Protein AF-A0A1Q3CMB4-F1 (afdb_monomer_lite)

Structure (mmCIF, N/CA/C/O backbone):
data_AF-A0A1Q3CMB4-F1
#
_entry.id   AF-A0A1Q3CMB4-F1
#
loop_
_atom_site.group_PDB
_atom_site.id
_atom_site.type_symbol
_atom_site.label_atom_id
_atom_site.label_alt_id
_atom_site.label_comp_id
_atom_site.label_asym_id
_atom_site.label_entity_id
_atom_site.label_seq_id
_atom_site.pdbx_PDB_ins_code
_atom_site.Cartn_x
_atom_site.Cartn_y
_atom_site.Cartn_z
_atom_site.occupancy
_atom_site.B_iso_or_equiv
_atom_site.auth_seq_id
_atom_site.auth_comp_id
_atom_site.auth_asym_id
_atom_site.auth_atom_id
_atom_site.pdbx_PDB_model_num
ATOM 1 N N . MET A 1 1 ? -9.201 16.295 10.088 1.00 47.56 1 MET A N 1
ATOM 2 C CA . MET A 1 1 ? -10.497 16.109 9.407 1.00 47.56 1 MET A CA 1
ATOM 3 C C . MET A 1 1 ? -10.514 14.665 8.941 1.00 47.56 1 MET A C 1
ATOM 5 O O . MET A 1 1 ? -9.663 14.326 8.134 1.00 47.56 1 MET A O 1
ATOM 9 N N . ASP A 1 2 ? -11.360 13.813 9.519 1.00 55.16 2 ASP A N 1
ATOM 10 C CA . ASP A 1 2 ? -11.448 12.382 9.177 1.00 55.16 2 ASP A CA 1
ATOM 11 C C . ASP A 1 2 ? -12.551 12.083 8.148 1.00 55.16 2 ASP A C 1
ATOM 13 O O . ASP A 1 2 ? -12.665 10.948 7.706 1.00 55.16 2 ASP A O 1
ATOM 17 N N . GLY A 1 3 ? -13.362 13.071 7.749 1.00 58.34 3 GLY A N 1
ATOM 18 C CA . GLY A 1 3 ? -14.342 12.974 6.658 1.00 58.34 3 GLY A CA 1
ATOM 19 C C . GLY A 1 3 ? -15.355 11.824 6.769 1.00 58.34 3 GLY A C 1
ATOM 20 O O . GLY A 1 3 ? -15.986 11.503 5.769 1.00 58.34 3 GLY A O 1
ATOM 21 N N . GLY A 1 4 ? -15.476 11.171 7.932 1.00 58.62 4 GLY A N 1
ATOM 22 C CA . GLY A 1 4 ? -16.210 9.908 8.083 1.00 58.62 4 GLY A CA 1
ATOM 23 C C . GLY A 1 4 ? -15.516 8.668 7.491 1.00 58.62 4 GLY A C 1
ATOM 24 O O . GLY A 1 4 ? -16.119 7.604 7.454 1.00 58.62 4 GLY A O 1
ATOM 25 N N . THR A 1 5 ? -14.259 8.779 7.046 1.00 64.44 5 THR A N 1
ATOM 26 C CA . THR A 1 5 ? -13.449 7.675 6.484 1.00 64.44 5 THR A CA 1
ATOM 27 C C . THR A 1 5 ? -12.809 6.775 7.543 1.00 64.44 5 THR A C 1
ATOM 29 O O . THR A 1 5 ? -12.311 5.706 7.211 1.00 64.44 5 THR A O 1
ATOM 32 N N . GLY A 1 6 ? -12.752 7.220 8.803 1.00 66.50 6 GLY A N 1
ATOM 33 C CA . GLY A 1 6 ? -11.990 6.549 9.863 1.00 66.50 6 GLY A CA 1
ATOM 34 C C . GLY A 1 6 ? -10.476 6.802 9.811 1.00 66.50 6 GLY A C 1
ATOM 35 O O . GLY A 1 6 ? -9.770 6.461 10.759 1.00 66.50 6 GLY A O 1
ATOM 36 N N . PHE A 1 7 ? -9.955 7.460 8.765 1.00 69.12 7 PHE A N 1
ATOM 37 C CA . PHE A 1 7 ? -8.532 7.788 8.672 1.00 69.12 7 PHE A CA 1
ATOM 38 C C . PHE A 1 7 ? -8.171 8.979 9.561 1.00 69.12 7 PHE A C 1
ATOM 40 O O . PHE A 1 7 ? -8.718 10.073 9.426 1.00 69.12 7 PHE A O 1
ATOM 47 N N . THR A 1 8 ? -7.196 8.787 10.447 1.00 74.94 8 THR A N 1
ATOM 48 C CA . THR A 1 8 ? -6.823 9.803 11.447 1.00 74.94 8 THR A CA 1
ATOM 49 C C . THR A 1 8 ? -5.525 10.530 11.114 1.00 74.94 8 THR A C 1
ATOM 51 O O . THR A 1 8 ? -5.384 11.719 11.394 1.00 74.94 8 THR A O 1
ATOM 54 N N . SER A 1 9 ? -4.558 9.852 10.497 1.00 88.00 9 SER A N 1
ATOM 55 C CA . SER A 1 9 ? -3.288 10.447 10.059 1.00 88.00 9 SER A CA 1
ATOM 56 C C . SER A 1 9 ? -2.846 9.819 8.749 1.00 88.00 9 SER A C 1
ATOM 58 O O . SER A 1 9 ? -3.056 8.625 8.559 1.00 88.00 9 SER A O 1
ATOM 60 N N . GLN A 1 10 ? -2.213 10.594 7.870 1.00 89.69 10 GLN A N 1
ATOM 61 C CA . GLN A 1 10 ? -1.695 10.106 6.592 1.00 89.69 10 GLN A CA 1
ATOM 62 C C . GLN A 1 10 ? -0.250 10.553 6.393 1.00 89.69 10 GLN A C 1
ATOM 64 O O . GLN A 1 10 ? 0.120 11.664 6.770 1.00 89.69 10 GLN A O 1
ATOM 69 N N . VAL A 1 11 ? 0.547 9.680 5.790 1.00 94.69 11 VAL A N 1
ATOM 70 C CA . VAL A 1 11 ? 1.912 9.946 5.333 1.00 94.69 11 VAL A CA 1
ATOM 71 C C . VAL A 1 11 ? 2.047 9.438 3.906 1.00 94.69 11 VAL A C 1
ATOM 73 O O . VAL A 1 11 ? 1.354 8.498 3.511 1.00 94.69 11 VAL A O 1
ATOM 76 N N . TYR A 1 12 ? 2.920 10.059 3.126 1.00 95.44 12 TYR A N 1
ATOM 77 C CA . TYR A 1 12 ? 3.188 9.634 1.760 1.00 95.44 12 TYR A CA 1
ATOM 78 C C . TYR A 1 12 ? 4.678 9.708 1.451 1.00 95.44 12 TYR A C 1
ATOM 80 O O . TYR A 1 12 ? 5.399 10.480 2.079 1.00 95.44 12 TYR A O 1
ATOM 88 N N . GLU A 1 13 ? 5.100 8.926 0.464 1.00 96.50 13 GLU A N 1
ATOM 89 C CA . GLU A 1 13 ? 6.458 8.924 -0.071 1.00 96.50 13 GLU A CA 1
ATOM 90 C C . GLU A 1 13 ? 6.408 8.959 -1.598 1.00 96.50 13 GLU A C 1
ATOM 92 O O . GLU A 1 13 ? 5.666 8.192 -2.220 1.00 96.50 13 GLU A O 1
ATOM 97 N N . LEU A 1 14 ? 7.207 9.846 -2.195 1.00 95.81 14 LEU A N 1
ATOM 98 C CA . LEU A 1 14 ? 7.507 9.842 -3.625 1.00 95.81 14 LEU A CA 1
ATOM 99 C C . LEU A 1 14 ? 8.855 9.158 -3.819 1.00 95.81 14 LEU A C 1
ATOM 101 O O . LEU A 1 14 ? 9.905 9.765 -3.627 1.00 95.81 14 LEU A O 1
ATOM 105 N N . SER A 1 15 ? 8.817 7.886 -4.193 1.00 93.38 15 SER A N 1
ATOM 106 C CA . SER A 1 15 ? 10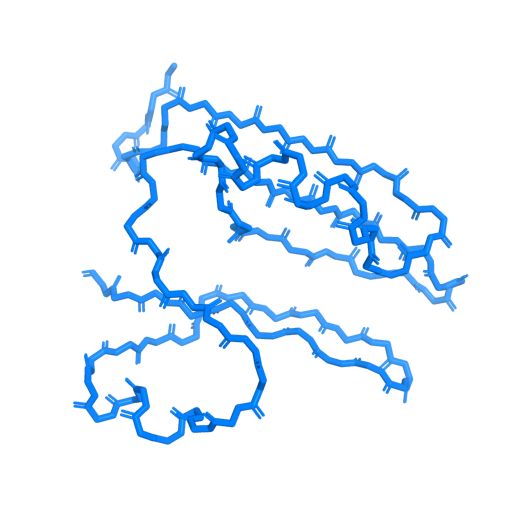.008 7.059 -4.289 1.00 93.38 15 SER A CA 1
ATOM 107 C C . SER A 1 15 ? 10.440 6.861 -5.740 1.00 93.38 15 SER A C 1
ATOM 109 O O . SER A 1 15 ? 9.594 6.588 -6.593 1.00 93.38 15 SER A O 1
ATOM 111 N N . PRO A 1 16 ? 11.749 6.923 -6.050 1.00 92.88 16 PRO A N 1
ATOM 112 C CA . PRO A 1 16 ? 12.267 6.552 -7.366 1.00 92.88 16 PRO A CA 1
ATOM 113 C C . PRO A 1 16 ? 12.182 5.040 -7.641 1.00 92.88 16 PRO A C 1
ATOM 115 O O . PRO A 1 16 ? 12.456 4.623 -8.762 1.00 92.88 16 PRO A O 1
ATOM 118 N N . ILE A 1 17 ? 11.811 4.231 -6.644 1.00 90.44 17 ILE A N 1
ATOM 119 C CA . ILE A 1 17 ? 11.574 2.790 -6.768 1.00 90.44 17 ILE A CA 1
ATOM 120 C C . ILE A 1 17 ? 10.103 2.465 -6.481 1.00 90.44 17 ILE A C 1
ATOM 122 O O . ILE A 1 17 ? 9.450 3.149 -5.696 1.00 90.44 17 ILE A O 1
ATOM 126 N N . PHE A 1 18 ? 9.573 1.406 -7.100 1.00 86.94 18 PHE A N 1
ATOM 127 C CA . PHE A 1 18 ? 8.136 1.104 -7.065 1.00 86.94 18 PHE A CA 1
ATOM 128 C C . PHE A 1 18 ? 7.610 0.774 -5.657 1.00 86.94 18 PHE A C 1
ATOM 130 O O . PHE A 1 18 ? 6.467 1.083 -5.325 1.00 86.94 18 PHE A O 1
ATOM 137 N N . LEU A 1 19 ? 8.451 0.171 -4.811 1.00 88.94 19 LEU A N 1
ATOM 138 C CA . LEU A 1 19 ? 8.124 -0.171 -3.427 1.00 88.94 19 LEU A CA 1
ATOM 139 C C . LEU A 1 19 ? 9.297 0.166 -2.490 1.00 88.94 19 LEU A C 1
ATOM 141 O O . LEU A 1 19 ? 10.214 -0.649 -2.353 1.00 88.94 19 LEU A O 1
ATOM 145 N N . PRO A 1 20 ? 9.284 1.335 -1.819 1.00 91.69 20 PRO A N 1
ATOM 146 C CA . PRO A 1 20 ? 10.314 1.717 -0.854 1.00 91.69 20 PRO A CA 1
ATOM 147 C C . PRO A 1 20 ? 10.177 0.920 0.449 1.00 91.69 20 PRO A C 1
ATOM 149 O O . PRO A 1 20 ? 9.517 1.346 1.397 1.00 91.69 20 PRO A O 1
ATOM 152 N N . LYS A 1 21 ? 10.786 -0.268 0.494 1.00 90.25 21 LYS A N 1
ATOM 153 C CA . LYS A 1 21 ? 10.625 -1.233 1.590 1.00 90.25 21 LYS A CA 1
ATOM 154 C C . LYS A 1 21 ? 11.031 -0.663 2.948 1.00 90.25 21 LYS A C 1
ATOM 156 O O . LYS A 1 21 ? 10.307 -0.859 3.919 1.00 90.25 21 LYS A O 1
ATOM 161 N N . GLU A 1 22 ? 12.165 0.021 3.022 1.00 93.25 22 GLU A N 1
ATOM 162 C CA . GLU A 1 22 ? 12.713 0.574 4.264 1.00 93.25 22 GLU A CA 1
ATOM 163 C C . GLU A 1 22 ? 11.737 1.577 4.879 1.00 93.25 22 GLU A C 1
ATOM 165 O O . GLU A 1 22 ? 11.328 1.421 6.028 1.00 93.25 22 GLU A O 1
ATOM 170 N N . TRP A 1 23 ? 11.259 2.525 4.070 1.00 95.25 23 TRP A N 1
ATOM 171 C CA . TRP A 1 23 ? 10.268 3.506 4.500 1.00 95.25 23 TRP A CA 1
ATOM 172 C C . TRP A 1 23 ? 8.954 2.841 4.929 1.00 95.25 23 TRP A C 1
ATOM 174 O O . TRP A 1 23 ? 8.412 3.178 5.980 1.00 95.25 23 TRP A O 1
ATOM 184 N N . ILE A 1 24 ? 8.460 1.858 4.164 1.00 93.38 24 ILE A N 1
ATOM 185 C CA . ILE A 1 24 ? 7.226 1.129 4.499 1.00 93.38 24 ILE A CA 1
ATOM 186 C C . ILE A 1 24 ? 7.350 0.444 5.868 1.00 93.38 24 ILE A C 1
ATOM 188 O O . ILE A 1 24 ? 6.429 0.543 6.680 1.00 93.38 24 ILE A O 1
ATOM 192 N N . MET A 1 25 ? 8.480 -0.212 6.152 1.00 90.31 25 MET A N 1
ATOM 193 C CA . MET A 1 25 ? 8.712 -0.865 7.446 1.00 90.31 25 MET A CA 1
ATOM 194 C C . MET A 1 25 ? 8.718 0.145 8.599 1.00 90.31 25 MET A C 1
ATOM 196 O O . MET A 1 25 ? 8.048 -0.076 9.606 1.00 90.31 25 MET A O 1
ATOM 200 N N . GLU A 1 26 ? 9.380 1.292 8.429 1.00 94.56 26 GLU A N 1
ATOM 201 C CA . GLU A 1 26 ? 9.369 2.359 9.438 1.00 94.56 26 GLU A CA 1
ATOM 202 C C . GLU A 1 26 ? 7.959 2.899 9.716 1.00 94.56 26 GLU A C 1
ATOM 204 O O . GLU A 1 26 ? 7.629 3.268 10.848 1.00 94.56 26 GLU A O 1
ATOM 209 N N . GLN A 1 27 ? 7.115 2.989 8.685 1.00 93.69 27 GLN A N 1
ATOM 210 C CA . GLN A 1 27 ? 5.734 3.434 8.840 1.00 93.69 27 GLN A CA 1
ATOM 211 C C . GLN A 1 27 ? 4.850 2.355 9.486 1.00 93.69 27 GLN A C 1
ATOM 213 O O . GLN A 1 27 ? 3.998 2.694 10.314 1.00 93.69 27 GLN A O 1
ATOM 218 N N . TRP A 1 28 ? 5.084 1.071 9.197 1.00 91.00 28 TRP A N 1
ATOM 219 C CA . TRP A 1 28 ? 4.419 -0.041 9.888 1.00 91.00 28 TRP A CA 1
ATOM 220 C C . TRP A 1 28 ? 4.704 -0.042 11.394 1.00 91.00 28 TRP A C 1
ATOM 222 O O . TRP A 1 28 ? 3.765 -0.180 12.185 1.00 91.00 28 TRP A O 1
ATOM 232 N N . ASP A 1 29 ? 5.947 0.214 11.812 1.00 91.69 29 ASP A N 1
ATOM 233 C CA . ASP A 1 29 ? 6.304 0.350 13.236 1.00 91.69 29 ASP A CA 1
ATOM 234 C C . ASP A 1 29 ? 5.524 1.488 13.912 1.00 91.69 29 ASP A C 1
ATOM 236 O O . ASP A 1 29 ? 5.127 1.406 15.078 1.00 91.69 29 ASP A O 1
ATOM 240 N N . LYS A 1 30 ? 5.210 2.534 13.141 1.00 91.56 30 LYS A N 1
ATOM 241 C CA . LYS A 1 30 ? 4.404 3.687 13.563 1.00 91.56 30 LYS A CA 1
ATOM 242 C C . LYS A 1 30 ? 2.894 3.468 13.423 1.00 91.56 30 LYS A C 1
ATOM 244 O O . LYS A 1 30 ? 2.141 4.417 13.661 1.00 91.56 30 LYS A O 1
ATOM 249 N N . LYS A 1 31 ? 2.443 2.252 13.090 1.00 89.31 31 LYS A N 1
ATOM 250 C CA . LYS A 1 31 ? 1.031 1.862 12.894 1.00 89.31 31 LYS A CA 1
ATOM 251 C C . LYS A 1 31 ? 0.338 2.538 11.709 1.00 89.31 31 LYS A C 1
ATOM 253 O O . LYS A 1 31 ? -0.879 2.710 11.724 1.00 89.31 31 LYS A O 1
ATOM 258 N N . TYR A 1 32 ? 1.097 2.944 10.698 1.00 90.00 32 TYR A N 1
ATOM 259 C CA . TYR A 1 32 ? 0.534 3.308 9.402 1.00 90.00 32 TYR A CA 1
ATOM 260 C C . TYR A 1 32 ? 0.418 2.063 8.528 1.00 90.00 32 TYR A C 1
ATOM 262 O O . TYR A 1 32 ? 1.285 1.199 8.575 1.00 90.00 32 TYR A O 1
ATOM 270 N N . TYR A 1 33 ? -0.609 2.004 7.686 1.00 87.62 33 TYR A N 1
ATOM 271 C CA . TYR A 1 33 ? -0.814 0.925 6.718 1.00 87.62 33 TYR A CA 1
ATOM 272 C C . TYR A 1 33 ? -1.013 1.498 5.322 1.00 87.62 33 TYR A C 1
ATOM 274 O O . TYR A 1 33 ? -1.558 2.590 5.185 1.00 87.62 33 TYR A O 1
ATOM 282 N N . ILE A 1 34 ? -0.566 0.777 4.292 1.00 89.38 34 ILE A N 1
ATOM 283 C CA . ILE A 1 34 ? -0.700 1.219 2.900 1.00 89.38 34 ILE A CA 1
ATOM 284 C C . ILE A 1 34 ? -2.183 1.290 2.540 1.00 89.38 34 ILE A C 1
ATOM 286 O O . ILE A 1 34 ? -2.898 0.299 2.659 1.00 89.38 34 ILE A O 1
ATOM 290 N N . THR A 1 35 ? -2.625 2.459 2.086 1.00 88.56 35 THR A N 1
ATOM 291 C CA . THR A 1 35 ? -4.006 2.711 1.654 1.00 88.56 35 THR A CA 1
ATOM 292 C C . THR A 1 35 ? -4.104 3.005 0.165 1.00 88.56 35 THR A C 1
ATOM 294 O O . THR A 1 35 ? -5.144 2.751 -0.438 1.00 88.56 35 THR A O 1
ATOM 297 N N . SER A 1 36 ? -3.025 3.482 -0.459 1.00 88.94 36 SER A N 1
ATOM 298 C CA . SER A 1 36 ? -2.963 3.668 -1.907 1.00 88.94 36 SER A CA 1
ATOM 299 C C . SER A 1 36 ? -1.530 3.598 -2.425 1.00 88.94 36 SER A C 1
ATOM 301 O O . SER A 1 36 ? -0.588 3.991 -1.737 1.00 88.94 36 SER A O 1
ATOM 303 N N . VAL A 1 37 ? -1.373 3.114 -3.655 1.00 91.81 37 VAL A N 1
ATOM 304 C CA . VAL A 1 37 ? -0.107 3.117 -4.395 1.00 91.81 37 VAL A CA 1
ATOM 305 C C . VAL A 1 37 ? -0.400 3.541 -5.829 1.00 91.81 37 VAL A C 1
ATOM 307 O O . VAL A 1 37 ? -1.386 3.100 -6.415 1.00 91.81 37 VAL A O 1
ATOM 310 N N . ALA A 1 38 ? 0.465 4.370 -6.404 1.00 92.12 38 ALA A N 1
ATOM 311 C CA . ALA A 1 38 ? 0.454 4.70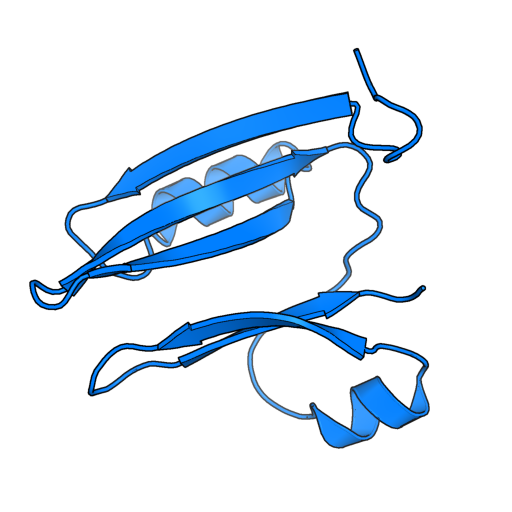0 -7.823 1.00 92.12 38 ALA A CA 1
ATOM 312 C C . ALA A 1 38 ? 1.869 4.550 -8.391 1.00 92.12 38 ALA A C 1
ATOM 314 O O . ALA A 1 38 ? 2.791 5.231 -7.947 1.00 92.12 38 ALA A O 1
ATOM 315 N N . GLY A 1 39 ? 2.037 3.651 -9.362 1.00 90.31 39 GLY A N 1
ATOM 316 C CA . GLY A 1 39 ? 3.295 3.467 -10.088 1.00 90.31 39 GLY A CA 1
ATOM 317 C C . GLY A 1 39 ? 3.375 4.338 -11.337 1.00 90.31 39 GLY A C 1
ATOM 318 O O . GLY A 1 39 ? 2.356 4.644 -11.955 1.00 90.31 39 GLY A O 1
ATOM 319 N N . ALA A 1 40 ? 4.593 4.692 -11.730 1.00 89.00 40 ALA A N 1
ATOM 320 C CA . ALA A 1 40 ? 4.899 5.358 -12.988 1.00 89.00 40 ALA A CA 1
ATOM 321 C C . ALA A 1 40 ? 5.753 4.458 -13.897 1.00 89.00 40 ALA A C 1
ATOM 323 O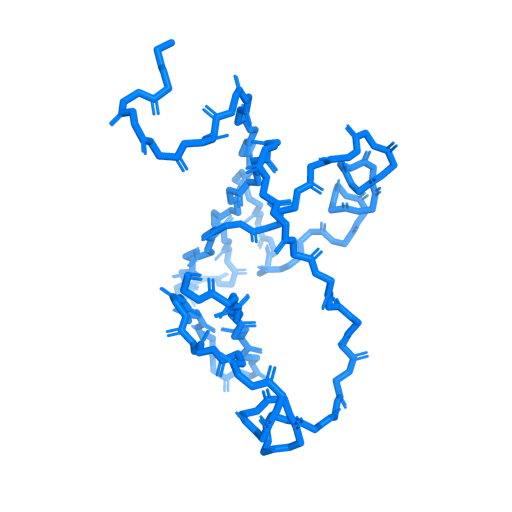 O . ALA A 1 40 ? 6.432 3.535 -13.448 1.00 89.00 40 ALA A O 1
ATOM 324 N N . LEU A 1 41 ? 5.740 4.749 -15.203 1.00 87.44 41 LEU A N 1
ATOM 325 C CA . LEU A 1 41 ? 6.443 3.955 -16.225 1.00 87.44 41 LEU A CA 1
ATOM 326 C C . LEU A 1 41 ? 7.970 3.938 -16.060 1.00 87.44 41 LEU A C 1
ATOM 328 O O . LEU A 1 41 ? 8.637 3.049 -16.576 1.00 87.44 41 LEU A O 1
ATOM 332 N N . ASN A 1 42 ? 8.527 4.916 -15.350 1.00 88.56 42 ASN A N 1
ATOM 333 C CA . ASN A 1 42 ? 9.954 5.016 -15.048 1.00 88.56 42 ASN A CA 1
ATOM 334 C C . ASN A 1 42 ? 10.369 4.196 -13.808 1.00 88.56 42 ASN A C 1
ATOM 336 O O . ASN A 1 42 ? 11.498 4.340 -13.348 1.00 88.56 42 ASN A O 1
ATOM 340 N N . GLY A 1 43 ? 9.468 3.380 -13.250 1.00 86.88 43 GLY A N 1
ATOM 341 C CA . GLY A 1 43 ? 9.722 2.563 -12.063 1.00 86.88 43 GLY A CA 1
ATOM 342 C C . GLY A 1 43 ? 9.562 3.303 -10.734 1.00 86.88 43 GLY A C 1
ATOM 343 O O . GLY A 1 43 ? 9.701 2.675 -9.688 1.00 86.88 43 GLY A O 1
ATOM 344 N N . SER A 1 44 ? 9.239 4.600 -10.748 1.00 91.19 44 SER A N 1
ATOM 345 C CA . SER A 1 44 ? 8.956 5.357 -9.529 1.00 91.19 44 SER A CA 1
ATOM 346 C C . SER A 1 44 ? 7.537 5.082 -9.026 1.00 91.19 44 SER A C 1
ATOM 348 O O . SER A 1 44 ? 6.659 4.677 -9.792 1.00 91.19 44 SER A O 1
ATOM 350 N N . ALA A 1 45 ? 7.274 5.363 -7.753 1.00 93.19 45 ALA A N 1
ATOM 351 C CA . ALA A 1 45 ? 5.938 5.253 -7.185 1.00 93.19 45 ALA A CA 1
ATOM 352 C C . ALA A 1 45 ? 5.637 6.334 -6.152 1.00 93.19 45 ALA A C 1
ATOM 354 O O . ALA A 1 45 ? 6.513 6.821 -5.440 1.00 93.19 45 ALA A O 1
ATOM 355 N N . MET A 1 46 ? 4.354 6.658 -6.046 1.00 94.31 46 MET A N 1
ATOM 356 C CA . MET A 1 46 ? 3.785 7.349 -4.902 1.00 94.31 46 MET A CA 1
ATOM 357 C C . MET A 1 46 ? 3.104 6.317 -4.005 1.00 94.31 46 MET A C 1
ATOM 359 O O . MET A 1 46 ? 2.220 5.590 -4.461 1.00 94.31 46 MET A O 1
ATOM 363 N N . VAL A 1 47 ? 3.496 6.263 -2.73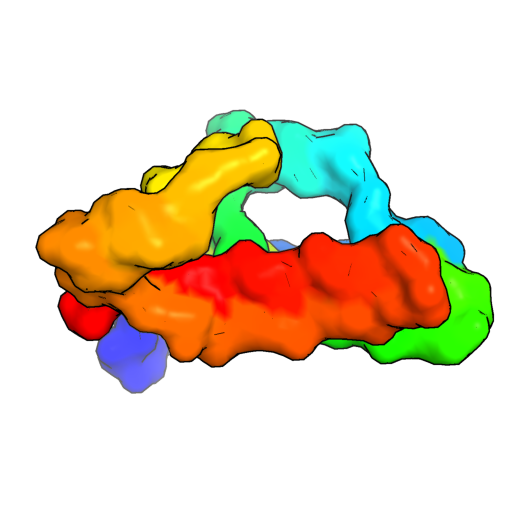5 1.00 93.31 47 VAL A N 1
ATOM 364 C CA . VAL A 1 47 ? 2.884 5.387 -1.727 1.00 93.31 47 VAL A CA 1
ATOM 365 C C . VAL A 1 47 ? 2.212 6.253 -0.676 1.00 93.31 47 VAL A C 1
ATOM 367 O O . VAL A 1 47 ? 2.838 7.161 -0.138 1.00 93.31 47 VAL A O 1
ATOM 370 N N . VAL A 1 48 ? 0.947 5.971 -0.371 1.00 93.12 48 VAL A N 1
ATOM 371 C CA . VAL A 1 48 ? 0.186 6.623 0.699 1.00 93.12 48 VAL A CA 1
ATOM 372 C C . VAL A 1 48 ? -0.110 5.594 1.779 1.00 93.12 48 VAL A C 1
ATOM 374 O O . VAL A 1 48 ? -0.602 4.498 1.496 1.00 93.12 48 VAL A O 1
ATOM 377 N N . MET A 1 49 ? 0.180 5.953 3.028 1.00 92.00 49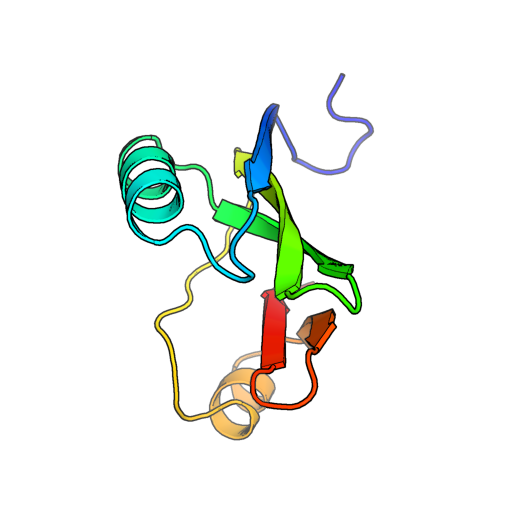 MET A N 1
ATOM 378 C CA . MET A 1 49 ? -0.147 5.149 4.198 1.00 92.00 49 MET A CA 1
ATOM 379 C C . MET A 1 49 ? -0.975 5.958 5.194 1.00 92.00 49 MET A C 1
ATOM 381 O O . MET A 1 49 ? -0.808 7.170 5.331 1.00 92.00 49 MET A O 1
ATOM 385 N N . SER A 1 50 ? -1.891 5.304 5.904 1.00 90.00 50 SER A N 1
ATOM 386 C CA . SER A 1 50 ? -2.803 5.962 6.845 1.00 90.00 50 SER A CA 1
ATOM 387 C C . SER A 1 50 ? -2.935 5.202 8.169 1.00 90.00 50 SER A C 1
ATOM 389 O O . SER A 1 50 ? -2.714 3.994 8.231 1.00 90.00 50 SER A O 1
ATOM 391 N N . LYS A 1 51 ? -3.276 5.928 9.239 1.00 85.94 51 LYS A N 1
ATOM 392 C CA . LYS A 1 51 ? -3.719 5.413 10.547 1.00 85.94 51 LYS A CA 1
ATOM 393 C C . LYS A 1 51 ? -5.241 5.370 10.614 1.00 85.94 51 LYS A C 1
ATOM 395 O O . LYS A 1 51 ? -5.899 6.136 9.914 1.00 85.94 51 LYS A O 1
ATOM 400 N N . GLY A 1 52 ? -5.784 4.544 11.510 1.00 69.12 52 GLY A N 1
ATOM 401 C CA . GLY A 1 52 ? -7.235 4.308 11.595 1.00 69.12 52 GLY A CA 1
ATOM 402 C C . GLY A 1 52 ? -7.734 3.361 10.503 1.00 69.12 52 GLY A C 1
ATOM 403 O O . GLY A 1 52 ? -8.899 3.374 10.132 1.00 69.12 52 GLY A O 1
ATOM 404 N N . VAL A 1 53 ? -6.812 2.564 9.971 1.00 63.06 53 VAL A N 1
ATOM 405 C CA . VAL A 1 53 ? -7.054 1.554 8.959 1.00 63.06 53 VAL A CA 1
ATOM 406 C C . VAL A 1 53 ? -6.935 0.200 9.653 1.00 63.06 53 VAL A C 1
ATOM 408 O O . VAL A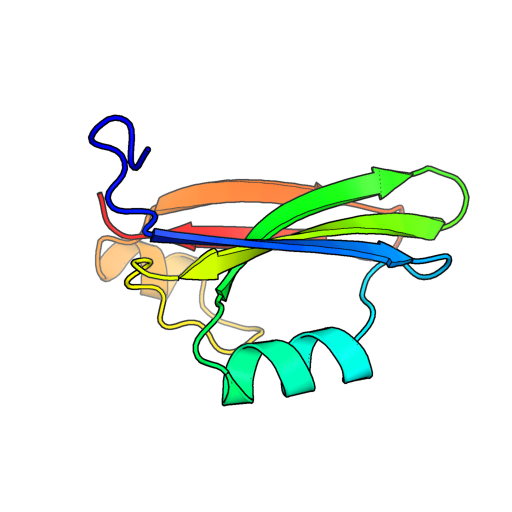 1 53 ? -5.871 -0.111 10.188 1.00 63.06 53 VAL A O 1
ATOM 411 N N . GLU A 1 54 ? -7.998 -0.598 9.667 1.00 52.91 54 GLU A N 1
ATOM 412 C CA . GLU A 1 54 ? -7.936 -1.986 10.131 1.00 52.91 54 GLU A CA 1
ATOM 413 C C . GLU A 1 54 ? -7.508 -2.863 8.948 1.00 52.91 54 GLU A C 1
ATOM 415 O O . GLU A 1 54 ? -8.323 -3.402 8.202 1.00 52.91 54 GLU A O 1
ATOM 420 N N . LEU A 1 55 ? -6.197 -2.907 8.696 1.00 54.81 55 LEU A N 1
ATOM 421 C CA . LEU A 1 55 ? -5.620 -3.723 7.634 1.00 54.81 55 LEU A CA 1
ATOM 422 C C . LEU A 1 55 ? -4.564 -4.666 8.180 1.00 54.81 55 LEU A C 1
ATOM 424 O O . LEU A 1 55 ? -3.500 -4.250 8.630 1.00 54.81 55 LEU A O 1
ATOM 428 N N . ASP A 1 56 ? -4.856 -5.954 8.072 1.00 47.94 56 ASP A N 1
ATOM 429 C CA . ASP A 1 56 ? -3.938 -7.036 8.388 1.00 47.94 56 ASP A CA 1
ATOM 430 C C . ASP A 1 56 ? -3.530 -7.724 7.085 1.00 47.94 56 ASP A C 1
ATOM 432 O O . ASP A 1 56 ? -4.315 -8.515 6.576 1.00 47.94 56 ASP A O 1
ATOM 436 N N . PHE A 1 57 ? -2.353 -7.423 6.504 1.00 54.12 57 PHE A N 1
ATOM 437 C CA . PHE A 1 57 ? -1.862 -8.183 5.344 1.00 54.12 57 PHE A CA 1
ATOM 438 C C . PHE A 1 57 ? -0.339 -8.323 5.216 1.00 54.12 57 PHE A C 1
ATOM 440 O O . PHE A 1 57 ? 0.366 -7.414 4.784 1.00 54.12 57 PHE A O 1
ATOM 447 N N . LEU A 1 58 ? 0.127 -9.561 5.428 1.00 45.28 58 LEU A N 1
ATOM 448 C CA . LEU A 1 58 ? 1.387 -10.106 4.906 1.00 45.28 58 LEU A CA 1
ATOM 449 C C . LEU A 1 58 ? 1.306 -10.392 3.387 1.00 45.28 58 LEU A C 1
ATOM 451 O O . LEU A 1 58 ? 0.273 -10.838 2.885 1.00 45.28 58 LEU A O 1
ATOM 455 N N . TYR A 1 59 ? 2.400 -10.189 2.653 1.00 47.84 59 TYR A N 1
ATOM 456 C CA . TYR A 1 59 ? 2.618 -10.627 1.256 1.00 47.84 59 TYR A CA 1
ATOM 457 C C . TYR A 1 59 ? 3.311 -12.010 1.203 1.00 47.84 59 TYR A C 1
ATOM 459 O O . TYR A 1 59 ? 4.050 -12.312 2.139 1.00 47.84 59 TYR A O 1
ATOM 467 N N . PRO A 1 60 ? 3.244 -12.804 0.105 1.00 53.62 60 PRO A N 1
ATOM 468 C CA . PRO A 1 60 ? 2.201 -12.948 -0.915 1.00 53.62 60 PRO A CA 1
ATOM 469 C C . PRO A 1 60 ? 1.787 -14.427 -1.091 1.00 53.62 60 PRO A C 1
ATOM 471 O O . PRO A 1 60 ? 2.525 -15.237 -1.643 1.00 53.62 60 PRO A O 1
ATOM 474 N N . SER A 1 61 ? 0.586 -14.804 -0.666 1.00 54.09 61 SER A N 1
ATOM 475 C CA . SER A 1 61 ? -0.165 -15.941 -1.230 1.00 54.09 61 SER A CA 1
ATOM 476 C C . SER A 1 61 ? -1.538 -16.002 -0.564 1.00 54.09 61 SER A C 1
ATOM 478 O O . SER A 1 61 ? -1.660 -15.853 0.649 1.00 54.09 61 SER A O 1
ATOM 480 N N . GLY A 1 62 ? -2.595 -16.192 -1.357 1.00 66.94 62 GLY A N 1
ATOM 481 C CA . GLY A 1 62 ? -3.938 -16.447 -0.823 1.00 66.94 62 GLY A CA 1
ATOM 482 C C . GLY A 1 62 ? -4.975 -15.344 -1.028 1.00 66.94 62 GLY A C 1
ATOM 483 O O . GLY A 1 62 ? -5.840 -15.189 -0.174 1.00 66.94 62 GLY A O 1
ATOM 484 N N . ILE A 1 63 ? -4.952 -14.615 -2.153 1.00 69.50 63 ILE A N 1
ATOM 485 C CA . ILE A 1 63 ? -6.032 -13.666 -2.508 1.00 69.50 63 ILE A CA 1
ATOM 486 C C . ILE A 1 63 ? -7.412 -14.345 -2.428 1.00 69.50 63 ILE A C 1
ATOM 488 O O . ILE A 1 63 ? -8.329 -13.787 -1.836 1.00 69.50 63 ILE A O 1
ATOM 492 N N . HIS A 1 64 ? -7.547 -15.575 -2.937 1.00 66.62 64 HIS A N 1
ATOM 493 C CA . HIS A 1 64 ? -8.809 -16.324 -2.871 1.00 66.62 64 HIS A CA 1
ATOM 494 C C . HIS A 1 64 ? -9.220 -16.661 -1.427 1.00 66.62 64 HIS A C 1
ATOM 496 O O . HIS A 1 64 ? -10.337 -16.372 -1.017 1.00 66.62 64 HIS A O 1
ATOM 502 N N . ARG A 1 65 ? -8.272 -17.145 -0.613 1.00 67.75 65 ARG A N 1
ATOM 503 C CA . ARG A 1 65 ? -8.474 -17.408 0.824 1.00 67.75 65 ARG A CA 1
ATOM 504 C C . ARG A 1 65 ? -8.896 -16.153 1.597 1.00 67.75 65 ARG A C 1
ATOM 506 O O . ARG A 1 65 ? -9.650 -16.219 2.556 1.00 67.75 65 ARG A O 1
ATOM 513 N N . ARG A 1 66 ? -8.396 -14.986 1.191 1.00 71.88 66 ARG A N 1
ATOM 514 C CA . ARG A 1 66 ? -8.753 -13.694 1.793 1.00 71.88 66 ARG A CA 1
ATOM 515 C C . ARG A 1 66 ? -10.143 -13.238 1.367 1.00 71.88 66 ARG A C 1
ATOM 517 O O . ARG A 1 66 ? -10.855 -12.666 2.184 1.00 71.88 66 ARG A O 1
ATOM 524 N N . TRP A 1 67 ? -10.555 -13.539 0.137 1.00 72.31 67 TRP A N 1
ATOM 525 C CA . TRP A 1 67 ? -11.928 -13.306 -0.306 1.00 72.31 67 TRP A CA 1
ATOM 526 C C . TRP A 1 67 ? -12.925 -14.099 0.553 1.00 72.31 67 TRP A C 1
ATOM 528 O O . TRP A 1 67 ? -13.901 -13.521 1.034 1.00 72.31 67 TRP A O 1
ATOM 538 N N . GLU A 1 68 ? -12.642 -15.377 0.830 1.00 77.25 68 GLU A N 1
ATOM 539 C CA . GLU A 1 68 ? -13.457 -16.208 1.737 1.00 77.25 68 GLU A CA 1
ATOM 540 C C . GLU A 1 68 ? -13.590 -15.590 3.140 1.00 77.25 68 GLU A C 1
ATOM 542 O O . GLU A 1 68 ? -14.655 -15.663 3.746 1.00 77.25 68 GLU A O 1
ATOM 547 N N . ASN A 1 69 ? -12.558 -14.883 3.610 1.00 76.12 69 ASN A N 1
ATOM 548 C CA . ASN A 1 69 ? -12.552 -14.172 4.893 1.00 76.12 69 ASN A CA 1
ATOM 549 C C . ASN A 1 69 ? -13.173 -12.759 4.839 1.00 76.12 69 ASN A C 1
ATOM 551 O O . ASN A 1 69 ? -12.974 -11.964 5.751 1.00 76.12 69 ASN A O 1
ATOM 555 N N . GLY A 1 70 ? -13.906 -12.416 3.776 1.00 80.00 70 GLY A N 1
ATOM 556 C CA . GLY A 1 70 ? -14.646 -11.152 3.685 1.00 80.00 70 GLY A CA 1
ATOM 557 C C . GLY A 1 70 ? -13.848 -9.963 3.147 1.00 80.00 70 GLY A C 1
ATOM 558 O O . GLY A 1 70 ? -14.428 -8.905 2.912 1.00 80.00 70 GLY A O 1
ATOM 559 N N . TYR A 1 71 ? -12.559 -10.129 2.853 1.00 80.19 71 TYR A N 1
ATOM 560 C CA . TYR A 1 71 ? -11.758 -9.055 2.275 1.00 80.19 71 TYR A CA 1
ATOM 561 C C . TYR A 1 71 ? -12.116 -8.790 0.807 1.00 80.19 71 TYR A C 1
ATOM 563 O O . TYR A 1 71 ? -12.525 -9.684 0.057 1.00 80.19 71 TYR A O 1
ATOM 571 N N . ARG A 1 72 ? -11.954 -7.540 0.383 1.00 79.75 72 ARG A N 1
ATOM 572 C CA . ARG A 1 72 ? -12.176 -7.042 -0.976 1.00 79.75 72 ARG A CA 1
ATOM 573 C C . ARG A 1 72 ? -10.978 -6.219 -1.413 1.00 79.75 72 ARG A C 1
ATOM 575 O O . ARG A 1 72 ? -10.347 -5.571 -0.591 1.00 79.75 72 ARG A O 1
ATOM 582 N N . ILE A 1 73 ? -10.658 -6.254 -2.703 1.00 82.31 73 ILE A N 1
ATOM 583 C CA . ILE A 1 73 ? -9.626 -5.383 -3.274 1.00 82.31 73 ILE A CA 1
ATOM 584 C C . ILE A 1 73 ? -10.180 -3.958 -3.303 1.00 82.31 73 ILE A C 1
ATOM 586 O O . ILE A 1 73 ? -11.253 -3.733 -3.858 1.00 82.31 73 ILE A O 1
ATOM 590 N N . THR A 1 74 ? -9.447 -3.015 -2.723 1.00 83.69 74 THR A N 1
ATOM 591 C CA . THR A 1 74 ? -9.821 -1.594 -2.665 1.00 83.69 74 THR A CA 1
ATOM 592 C C . THR A 1 74 ? -8.878 -0.698 -3.455 1.00 83.69 74 THR A C 1
ATOM 594 O O . THR A 1 74 ? -9.262 0.408 -3.826 1.00 83.69 74 THR A O 1
ATOM 597 N N . SER A 1 75 ? -7.667 -1.169 -3.767 1.00 82.56 75 SER A N 1
ATOM 598 C CA . SER A 1 75 ? -6.729 -0.462 -4.641 1.00 82.56 75 SER A CA 1
ATOM 599 C C . SER A 1 75 ? -5.722 -1.424 -5.274 1.00 82.56 75 SER A C 1
ATOM 601 O O . SER A 1 75 ? -5.407 -2.480 -4.718 1.00 82.56 75 SER A O 1
ATOM 603 N N . THR A 1 76 ? -5.231 -1.069 -6.461 1.00 85.62 76 THR A N 1
ATOM 604 C CA . THR A 1 76 ? -4.250 -1.853 -7.217 1.00 85.62 76 THR A CA 1
ATOM 605 C C . THR A 1 76 ? -3.263 -0.947 -7.938 1.00 85.62 76 THR A C 1
ATOM 607 O O . THR A 1 76 ? -3.678 0.025 -8.566 1.00 85.62 76 THR A O 1
ATOM 610 N N . ALA A 1 77 ? -1.984 -1.316 -7.937 1.00 84.00 77 ALA A N 1
ATOM 611 C CA . ALA A 1 77 ? -0.943 -0.672 -8.734 1.00 84.00 77 ALA A CA 1
ATOM 612 C C . ALA A 1 77 ? -0.091 -1.729 -9.432 1.00 84.00 77 ALA A C 1
ATOM 614 O O . ALA A 1 77 ? 0.158 -2.792 -8.868 1.00 84.00 77 ALA A O 1
ATOM 615 N N . THR A 1 78 ? 0.368 -1.449 -10.649 1.00 83.12 78 THR A N 1
ATOM 616 C CA . THR A 1 78 ? 1.188 -2.392 -11.422 1.00 83.12 78 THR A CA 1
ATOM 617 C C . THR A 1 78 ? 2.311 -1.672 -12.162 1.00 83.12 78 THR A C 1
ATOM 619 O O . THR A 1 78 ? 2.138 -0.539 -12.610 1.00 83.12 78 THR A O 1
ATOM 622 N N . THR A 1 79 ? 3.455 -2.341 -12.275 1.00 81.00 79 THR A N 1
ATOM 623 C CA . THR A 1 79 ? 4.521 -2.082 -13.252 1.00 81.00 79 THR A CA 1
ATOM 624 C C . THR A 1 79 ? 4.557 -3.239 -14.253 1.00 81.00 79 THR A C 1
ATOM 626 O O . THR A 1 79 ? 3.736 -4.155 -14.193 1.00 81.00 79 THR A O 1
ATOM 629 N N . ALA A 1 80 ? 5.508 -3.217 -15.190 1.00 78.94 80 ALA A N 1
ATOM 630 C CA . ALA A 1 80 ? 5.699 -4.318 -16.133 1.00 78.94 80 ALA A CA 1
ATOM 631 C C . ALA A 1 80 ? 6.061 -5.654 -15.447 1.00 78.94 80 ALA A C 1
ATOM 633 O O . ALA A 1 80 ? 5.801 -6.718 -16.001 1.00 78.94 80 ALA A O 1
ATOM 634 N N . ASP A 1 81 ? 6.665 -5.596 -14.261 1.00 80.31 81 ASP A N 1
ATOM 635 C CA . ASP A 1 81 ? 7.259 -6.725 -13.543 1.00 80.31 81 ASP A CA 1
ATOM 636 C C . ASP A 1 81 ? 6.664 -6.965 -12.143 1.00 80.31 81 ASP A C 1
ATOM 638 O O . ASP A 1 81 ? 6.860 -8.038 -11.571 1.00 80.31 81 ASP A O 1
ATOM 642 N N . GLN A 1 82 ? 5.927 -6.002 -11.581 1.00 79.88 82 GLN A N 1
ATOM 643 C CA . GLN A 1 82 ? 5.392 -6.067 -10.221 1.00 79.88 82 GLN A CA 1
ATOM 644 C C . GLN A 1 82 ? 3.921 -5.652 -10.170 1.00 79.88 82 GLN A C 1
ATOM 646 O O . GLN A 1 82 ? 3.442 -4.822 -10.940 1.00 79.88 82 GLN A O 1
ATOM 651 N N . ALA A 1 83 ? 3.187 -6.221 -9.217 1.00 81.44 83 ALA A N 1
ATOM 652 C CA . ALA A 1 83 ? 1.804 -5.863 -8.945 1.00 81.44 83 ALA A CA 1
ATOM 653 C C . ALA A 1 83 ? 1.576 -5.773 -7.439 1.00 81.44 83 ALA A C 1
ATOM 655 O O . ALA A 1 83 ? 2.048 -6.619 -6.677 1.00 81.44 83 ALA A O 1
ATOM 656 N N . VAL A 1 84 ? 0.822 -4.757 -7.032 1.00 84.12 84 VAL A N 1
ATOM 657 C CA . VAL A 1 84 ? 0.392 -4.536 -5.660 1.00 84.12 84 VAL A CA 1
ATOM 658 C C . VAL A 1 84 ? -1.124 -4.520 -5.607 1.00 84.12 84 VAL A C 1
ATOM 660 O O . VAL A 1 84 ? -1.765 -3.737 -6.303 1.00 84.12 84 VAL A O 1
ATOM 663 N N . PHE A 1 85 ? -1.686 -5.356 -4.740 1.00 82.38 85 PHE A N 1
ATOM 664 C CA . PHE A 1 85 ? -3.096 -5.345 -4.368 1.00 82.38 85 PHE A CA 1
ATOM 665 C C . PHE A 1 85 ? -3.229 -4.906 -2.913 1.00 82.38 85 PHE A C 1
ATOM 667 O O . PHE A 1 85 ? -2.609 -5.497 -2.026 1.00 82.38 85 PHE A O 1
ATOM 674 N N . ILE A 1 86 ? -4.055 -3.892 -2.681 1.00 84.25 86 ILE A N 1
ATOM 675 C CA . ILE A 1 86 ? -4.517 -3.488 -1.358 1.00 84.25 86 ILE A CA 1
ATOM 676 C C . ILE A 1 86 ? -5.904 -4.091 -1.195 1.00 84.25 86 ILE A C 1
ATOM 678 O O . ILE A 1 86 ? -6.795 -3.880 -2.021 1.00 84.25 86 ILE A O 1
ATOM 682 N N . LEU A 1 87 ? -6.060 -4.897 -0.155 1.00 78.44 87 LEU A N 1
ATOM 683 C CA . LEU A 1 87 ? -7.331 -5.492 0.226 1.00 78.44 87 LEU A CA 1
ATOM 684 C C . LEU A 1 87 ? -7.793 -4.823 1.517 1.00 78.44 87 LEU A C 1
ATOM 686 O O . LEU A 1 87 ? -6.923 -4.394 2.254 1.00 78.44 87 LEU A O 1
ATOM 690 N N . SER A 1 88 ? -9.094 -4.769 1.804 1.00 73.56 88 SER A N 1
ATOM 691 C CA . SER A 1 88 ? -9.681 -4.406 3.107 1.00 73.56 88 SER A CA 1
ATOM 692 C C . SER A 1 88 ? -11.008 -5.132 3.329 1.00 73.56 88 SER A C 1
ATOM 694 O O . SER A 1 88 ? -11.594 -5.649 2.378 1.00 73.56 88 SER A O 1
ATOM 696 N N . THR A 1 89 ? -11.488 -5.217 4.568 1.00 76.81 89 THR A N 1
ATOM 697 C CA . THR A 1 89 ? -12.897 -5.552 4.827 1.00 76.81 89 THR A CA 1
ATOM 698 C C . THR A 1 89 ? -13.767 -4.304 4.607 1.00 76.81 89 THR A C 1
ATOM 700 O O . THR A 1 89 ? -13.250 -3.197 4.789 1.00 76.81 89 THR A O 1
ATOM 703 N N . PRO A 1 90 ? -15.024 -4.448 4.145 1.00 66.50 90 PRO A N 1
ATOM 704 C CA . PRO A 1 90 ? -15.985 -3.344 4.078 1.00 66.50 90 PRO A CA 1
ATOM 705 C C . PRO A 1 90 ? -16.311 -2.743 5.447 1.00 66.50 90 PRO A C 1
ATOM 707 O O . PRO A 1 90 ? -16.241 -3.497 6.445 1.00 66.50 90 PRO A O 1
#

Foldseek 3Di:
DCPPVQFDDKDKDWFLAQDPPVVQVVVVVVQWDWPEKEADQSRIIMTMTTHRAPDDDDDDDDPPVVVVVQKDFPYKYDYPPDIDTDIGHD

InterPro domains:
  IPR055900 Domain of unknown function DUF7477 [PF24289] (1-53)

Radius of gyration: 13.29 Å; chains: 1; bounding box: 29×34×30 Å

pLDDT: mean 80.19, std 13.77, range [45.28, 96.5]

Secondary structure (DSSP, 8-state):
--TTS---EEEEEEESSS--HHHHHHHHHTT-EEEEEEE-TTS-EEEEEEES------SSS-HHHHHHTT-EEEEEEE-SS-EEEEEE--

Organism: Cephalotus follicularis (NCBI:txid3775)

Sequence (90 aa):
MDGGTGFTSQVYELSPIFLPKEWIMEQWDKKYYITSVAGALNGSAMVVMSKGVELDFLYPSGIHRRWENGYRITSTATTADQAVFILSTP